Protein 7DH8 (pdb70)

Foldseek 3Di:
DLVVLVVVQVLAVVDPHHQDPLLSLLLVVQAPPQAFAALVRSCVVCVCPDDSVVNVVSVVVCQQQQQKDQQVVVRTIHGDPDRNVGHAEFEWEAEPPPGGIDTDHDPPVVVVVCVVQVVVVHHDDYDRHYHYHHDPVVVVD

Secondary structure (DSSP, 8-state):
-HHHHHHHHHHHTTSS----HHHHHHHHHHHHHSS-B-HHHHHHHH-----HHHHHHHHHHHHHTTSEEEETTTTEEEE-SS--S-S---EEEEETTT--EEE---HHHHHHHHHHHHTTT-------EEEEE--HHHHH-

B-factor: mean 49.7, std 20.18, range [18.7, 109.43]

Sequence (141 aa):
ANSFVRAVERACSERGLRLTPIRANVLRLIADAGKPVKAYELLDWVREADAPPTVYRALDFLMANGFVHKLESVNAFVACHHPNSAQHSVPFLICDRCHSAVELEDRDVVSQLEARAKALGFQPQAQTLEVHGLCAKCAAA

InterPro domains:
  IPR002481 Ferric-uptake regulator [PF01475] (39-161)
  IPR002481 Ferric-uptake regulator [PTHR33202] (18-170)
  IPR036388 Winged helix-like DNA-binding domain superfamily [G3DSA:1.10.10.10] (23-111)
  IPR036390 Winged helix DNA-binding domain superfamily [SSF46785] (34-166)
  IPR043135 Ferric-uptake regulator, C-terminal domain [G3DSA:3.30.1490.190] (114-171)

Organism: Xanthomonas campestris pv. campestris (strain 8004) (NCBI:txid314565)

Radius of gyration: 16.26 Å; Cα contacts (8 Å, |Δi|>4): 193; chains: 1; bounding box: 40×38×44 Å

Nearest PDB structures (foldseek):
  7dh8-assembly1_A-2  TM=1.007E+00  e=1.361E-30  Xanthomonas campestris pv. campestris str. 8004
  4mtd-assembly1_B  TM=9.562E-01  e=1.810E-15  Escherichia coli K-12
  7dh7-assembly2_B  TM=5.817E-01  e=1.921E-20  Xanthomonas campestris pv. campestris str. 8004
  2fe3-assembly1_B  TM=5.218E-01  e=3.187E-08  Bacillus subtilis
  2rgv-assembly1_A  TM=5.126E-01  e=1.782E-07  Bacillus subtilis

Structure (mmCIF, N/CA/C/O backbone):
data_7DH8
#
_entry.id   7DH8
#
_cell.length_a   34.560
_cell.length_b   122.900
_cell.length_c   86.890
_cell.angle_alpha   90.000
_cell.angle_beta   90.000
_cell.angle_gamma   90.000
#
_symmetry.space_group_name_H-M   'C 2 2 21'
#
loop_
_entity.id
_entity.type
_entity.pdbx_description
1 polymer 'Transcriptional regulator fur family'
2 non-polymer 'ZINC ION'
3 water water
#
loop_
_atom_site.group_PDB
_atom_site.id
_atom_site.type_symbol
_atom_site.label_atom_id
_atom_site.label_alt_id
_atom_site.label_comp_id
_atom_site.label_asym_id
_atom_site.label_entity_id
_atom_site.label_seq_id
_atom_site.pdbx_PDB_ins_code
_atom_site.Cartn_x
_atom_site.Cartn_y
_atom_site.Cartn_z
_atom_site.occupancy
_atom_site.B_iso_or_equiv
_atom_site.auth_seq_id
_atom_site.auth_comp_id
_atom_site.auth_asym_id
_atom_site.auth_atom_id
_atom_site.pdbx_PDB_model_num
ATOM 1 N N . ALA A 1 24 ? 8.858 39.819 59.609 1.00 90.57 25 ALA A N 1
ATOM 2 C CA . ALA A 1 24 ? 10.242 40.239 59.926 1.00 92.01 25 ALA A CA 1
ATOM 3 C C . ALA A 1 24 ? 11.169 39.076 59.598 1.00 95.65 25 ALA A C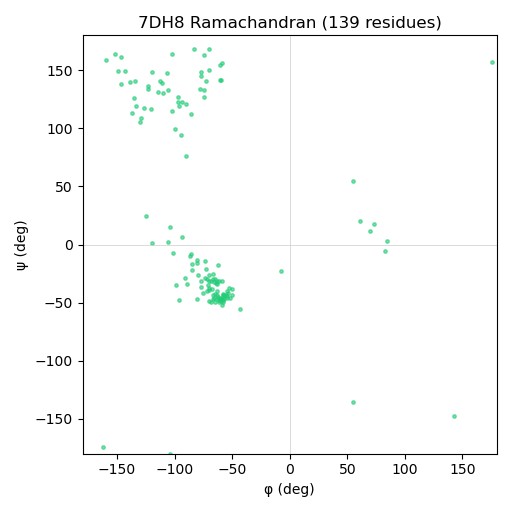 1
ATOM 4 O O . ALA A 1 24 ? 11.680 38.999 58.488 1.00 95.30 25 ALA A O 1
ATOM 6 N N . ASN A 1 25 ? 11.401 38.207 60.567 1.00 96.65 26 ASN A N 1
ATOM 7 C CA . ASN A 1 25 ? 12.105 36.984 60.140 1.00 97.59 26 ASN A CA 1
ATOM 8 C C . ASN A 1 25 ? 11.061 36.266 59.274 1.00 97.89 26 ASN A C 1
ATOM 9 O O . ASN A 1 25 ? 11.329 36.002 58.129 1.00 99.42 26 ASN A O 1
ATOM 14 N N . SER A 1 26 ? 9.843 36.125 59.782 1.00 96.59 27 SER A N 1
ATOM 15 C CA . SER A 1 26 ? 8.741 35.505 59.001 1.00 95.58 27 SER A CA 1
ATOM 16 C C . SER A 1 26 ? 8.549 36.179 57.638 1.00 87.79 27 SER A C 1
ATOM 17 O O . SER A 1 26 ? 8.375 35.462 56.680 1.00 87.14 27 SER A O 1
ATOM 20 N N . PHE A 1 27 ? 8.623 37.510 57.547 1.00 84.64 28 PHE A N 1
ATOM 21 C CA . PHE A 1 27 ? 8.407 38.235 56.267 1.00 79.90 28 PHE A CA 1
ATOM 22 C C . PHE A 1 27 ? 9.239 37.671 55.120 1.00 82.25 28 PHE A C 1
ATOM 23 O O . PHE A 1 27 ? 8.748 37.657 54.032 1.00 83.99 28 PHE A O 1
ATOM 31 N N . VAL A 1 28 ? 10.504 37.352 55.345 1.00 80.42 29 VAL A N 1
ATOM 32 C CA . VAL A 1 28 ? 11.282 36.754 54.238 1.00 78.20 29 VAL A CA 1
ATOM 33 C C . VAL A 1 28 ? 10.551 35.484 53.823 1.00 78.35 29 VAL A C 1
ATOM 34 O O . VAL A 1 28 ? 10.189 35.377 52.668 1.00 74.45 29 VAL A O 1
ATOM 38 N N . ARG A 1 29 ? 10.251 34.607 54.797 1.00 80.01 30 ARG A N 1
ATOM 39 C CA . ARG A 1 29 ? 9.539 33.319 54.535 1.00 83.22 30 ARG A CA 1
ATOM 40 C C . ARG A 1 29 ? 8.263 33.615 53.749 1.00 79.03 30 ARG A C 1
ATOM 41 O O . ARG A 1 29 ? 7.996 32.937 52.817 1.00 80.76 30 ARG A O 1
ATOM 49 N N . ALA A 1 30 ? 7.495 34.608 54.142 1.00 78.45 31 ALA A N 1
ATOM 50 C CA . ALA A 1 30 ? 6.341 35.006 53.326 1.00 76.49 31 ALA A CA 1
ATOM 51 C C . ALA A 1 30 ? 6.790 35.390 51.912 1.00 80.55 31 ALA A C 1
ATOM 52 O O . ALA A 1 30 ? 6.118 35.017 50.987 1.00 82.68 31 ALA A O 1
ATOM 54 N N . VAL A 1 31 ? 7.883 36.122 51.738 1.00 79.57 32 VAL A N 1
ATOM 55 C CA . VAL A 1 31 ? 8.279 36.509 50.347 1.00 75.52 32 VAL A CA 1
ATOM 56 C C . VAL A 1 31 ? 8.841 35.283 49.624 1.00 78.48 32 VAL A C 1
ATOM 57 O O . VAL A 1 31 ? 8.707 35.203 48.394 1.00 75.95 32 VAL A O 1
ATOM 61 N N . GLU A 1 32 ? 9.426 34.372 50.399 1.00 79.29 33 GLU A N 1
ATOM 62 C CA . GLU A 1 32 ? 10.108 33.150 49.953 1.00 85.86 33 GLU A CA 1
ATOM 63 C C . GLU A 1 32 ? 9.186 32.229 49.156 1.00 87.96 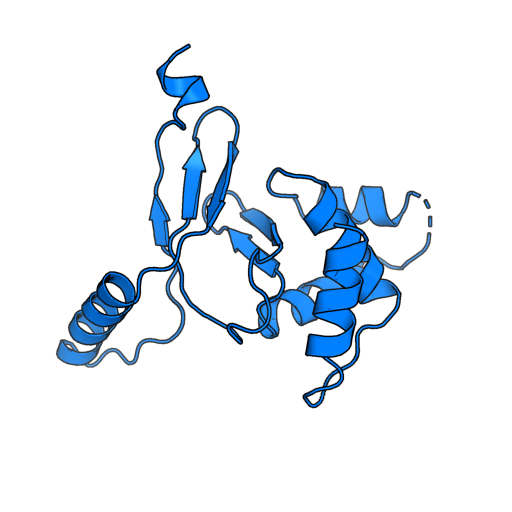33 GLU A C 1
ATOM 64 O O . GLU A 1 32 ? 9.628 31.563 48.211 1.00 86.69 33 GLU A O 1
ATOM 70 N N . ARG A 1 33 ? 7.900 32.273 49.503 1.00 87.44 34 ARG A N 1
ATOM 71 C CA . ARG A 1 33 ? 6.877 31.489 48.782 1.00 88.78 34 ARG A CA 1
ATOM 72 C C . ARG A 1 33 ? 6.065 32.443 47.920 1.00 87.78 34 ARG A C 1
ATOM 73 O O . ARG A 1 33 ? 5.120 32.026 47.309 1.00 93.85 34 ARG A O 1
ATOM 81 N N . ALA A 1 34 ? 6.396 33.724 47.898 1.00 86.52 35 ALA A N 1
ATOM 82 C CA . ALA A 1 34 ? 5.682 34.550 46.904 1.00 81.17 35 ALA A CA 1
ATOM 83 C C . ALA A 1 34 ? 6.447 34.403 45.588 1.00 86.40 35 ALA A C 1
ATOM 84 O O . ALA A 1 34 ? 5.868 34.692 44.539 1.00 86.65 35 ALA A O 1
ATOM 86 N N . CYS A 1 35 ? 7.725 34.016 45.675 1.00 84.28 36 CYS A N 1
ATOM 87 C CA . CYS A 1 35 ? 8.586 33.748 44.512 1.00 85.44 36 CYS A CA 1
ATOM 88 C C . CYS A 1 35 ? 8.402 32.381 43.851 1.00 92.29 36 CYS A C 1
ATOM 89 O O . CYS A 1 35 ? 8.340 32.373 42.589 1.00 89.73 36 CYS A O 1
ATOM 92 N N . SER A 1 36 ? 8.356 31.280 44.636 1.00 95.57 37 SER A N 1
ATOM 93 C CA . SER A 1 36 ? 8.012 29.927 44.095 1.00 97.71 37 SER A CA 1
ATOM 94 C C . SER A 1 36 ? 6.710 30.701 44.156 1.00 95.75 37 SER A C 1
ATOM 95 O O . SER A 1 36 ? 6.675 31.642 44.916 1.00 99.29 37 SER A O 1
ATOM 98 N N . GLU A 1 37 ? 5.725 30.202 43.433 1.00 92.51 38 GLU A N 1
ATOM 99 C CA . GLU A 1 37 ? 4.398 30.732 43.040 1.00 92.47 38 GLU A CA 1
ATOM 100 C C . GLU A 1 37 ? 4.395 31.635 41.803 1.00 87.99 38 GLU A C 1
ATOM 101 O O . GLU A 1 37 ? 3.387 32.287 41.550 1.00 90.50 38 GLU A O 1
ATOM 107 N N . ARG A 1 38 ? 5.558 31.800 41.189 1.00 84.46 39 ARG A N 1
ATOM 108 C CA . ARG A 1 38 ? 5.722 32.469 39.890 1.00 81.77 39 ARG A CA 1
ATOM 109 C C . ARG A 1 38 ? 7.090 32.043 39.379 1.00 81.54 39 ARG A C 1
ATOM 110 O O . ARG A 1 38 ? 7.815 31.340 40.066 1.00 78.24 39 ARG A O 1
ATOM 118 N N . GLY A 1 39 ? 7.550 32.583 38.271 1.00 82.31 40 GLY A N 1
ATOM 119 C CA . GLY A 1 39 ? 8.840 32.091 37.755 1.00 83.34 40 GLY A CA 1
ATOM 120 C C . GLY A 1 39 ? 9.988 32.115 38.759 1.00 85.26 40 GLY A C 1
ATOM 121 O O . GLY A 1 39 ? 10.706 31.118 38.829 1.00 87.26 40 GLY A O 1
ATOM 122 N N . LEU A 1 40 ? 10.076 33.116 39.625 1.00 84.53 41 LEU A N 1
ATOM 123 C CA . LEU A 1 40 ? 11.324 33.361 40.360 1.00 83.99 41 LEU A CA 1
ATOM 124 C C . LEU A 1 40 ? 11.683 32.602 41.626 1.00 85.27 41 LEU A C 1
ATOM 125 O O . LEU A 1 40 ? 10.861 31.857 42.163 1.00 88.84 41 LEU A O 1
ATOM 130 N N . ARG A 1 41 ? 12.941 32.773 42.000 1.00 77.39 42 ARG A N 1
ATOM 131 C CA . ARG A 1 41 ? 13.513 32.191 43.236 1.00 79.31 42 ARG A CA 1
ATOM 132 C C . ARG A 1 41 ? 14.367 33.100 44.119 1.00 75.44 42 ARG A C 1
ATOM 133 O O . ARG A 1 41 ? 15.169 33.843 43.608 1.00 75.30 42 ARG A O 1
ATOM 141 N N . LEU A 1 42 ? 14.211 32.963 45.420 1.00 73.96 43 LEU A N 1
ATOM 142 C CA . LEU A 1 42 ? 14.905 33.861 46.337 1.00 72.29 43 LEU A CA 1
ATOM 143 C C . LEU A 1 42 ? 16.221 33.250 46.810 1.00 72.58 43 LEU A C 1
ATOM 144 O O . LEU A 1 42 ? 16.247 32.490 47.782 1.00 74.46 43 LEU A O 1
ATOM 149 N N . THR A 1 43 ? 17.319 33.591 46.110 1.00 62.82 44 THR A N 1
ATOM 150 C CA . THR A 1 43 ? 18.651 33.148 46.498 1.00 65.61 44 THR A CA 1
ATOM 151 C C . THR A 1 43 ? 18.978 33.631 47.911 1.00 64.93 44 THR A C 1
ATOM 152 O O . THR A 1 43 ? 18.410 34.616 48.387 1.00 70.63 44 THR A O 1
ATOM 156 N N . PRO A 1 44 ? 19.896 32.951 48.600 1.00 64.87 45 PRO A N 1
ATOM 157 C CA . PRO A 1 44 ? 20.353 33.455 49.910 1.00 62.01 45 PRO A CA 1
ATOM 158 C C . PRO A 1 44 ? 20.759 34.910 49.885 1.00 63.54 45 PRO A C 1
ATOM 159 O O . PRO A 1 44 ? 20.486 35.658 50.835 1.00 62.50 45 PRO A O 1
ATOM 163 N N . ILE A 1 45 ? 21.403 35.339 48.802 1.00 65.33 46 ILE A N 1
ATOM 164 C CA . ILE A 1 45 ? 21.813 36.729 48.700 1.00 56.62 46 ILE A CA 1
ATOM 165 C C . ILE A 1 45 ? 20.599 37.653 48.631 1.00 51.89 46 ILE A C 1
ATOM 166 O O . ILE A 1 45 ? 20.539 38.664 49.333 1.00 53.83 46 ILE A O 1
ATOM 171 N N . ARG A 1 46 ? 19.612 37.312 47.803 1.00 51.34 47 ARG A N 1
ATOM 172 C CA . ARG A 1 46 ? 18.408 38.131 47.741 1.00 54.86 47 ARG A CA 1
ATOM 173 C C . ARG A 1 46 ? 17.655 38.118 49.066 1.00 55.22 47 ARG A C 1
ATOM 174 O O . ARG A 1 46 ? 16.989 39.106 49.421 1.00 55.26 47 ARG A O 1
ATOM 182 N N . ALA A 1 47 ? 17.714 36.992 49.781 1.00 50.09 48 ALA A N 1
ATOM 183 C CA . ALA A 1 47 ? 17.004 36.869 51.042 1.00 52.57 48 ALA A CA 1
ATOM 184 C C . ALA A 1 47 ? 17.677 37.703 52.125 1.00 53.61 48 ALA A C 1
ATOM 185 O O . ALA A 1 47 ? 16.994 38.353 52.939 1.00 50.44 48 ALA A O 1
ATOM 187 N N . ASN A 1 48 ? 19.017 37.703 52.141 1.00 47.08 49 ASN A N 1
ATOM 188 C CA . ASN A 1 48 ? 19.743 38.496 53.122 1.00 50.41 49 ASN A CA 1
ATOM 189 C C . ASN A 1 48 ? 19.627 39.982 52.830 1.00 49.06 49 ASN A C 1
ATOM 190 O O . ASN A 1 48 ? 19.589 40.792 53.763 1.00 48.85 49 ASN A O 1
ATOM 195 N N . VAL A 1 49 ? 19.583 40.371 51.556 1.00 48.58 50 VAL A N 1
ATOM 196 C CA . VAL A 1 49 ? 19.362 41.775 51.251 1.00 42.46 50 VAL A CA 1
ATOM 197 C C . VAL A 1 49 ? 17.956 42.173 51.672 1.00 41.28 50 VAL A C 1
ATOM 198 O O . VAL A 1 49 ? 17.758 43.174 52.365 1.00 41.39 50 VAL A O 1
ATOM 202 N N . LEU A 1 50 ? 16.967 41.351 51.305 1.00 39.61 51 LEU A N 1
ATOM 203 C CA . LEU A 1 50 ? 15.585 41.635 51.653 1.00 36.52 51 LEU A CA 1
ATOM 204 C C . LEU A 1 50 ? 15.429 41.697 53.154 1.00 40.65 51 LEU A C 1
ATOM 205 O O . LEU A 1 50 ? 14.828 42.638 53.687 1.00 37.18 51 LEU A O 1
ATOM 210 N N . ARG A 1 51 ? 16.005 40.706 53.857 1.00 41.19 52 ARG A N 1
ATOM 211 C CA . ARG A 1 51 ? 15.917 40.660 55.314 1.00 45.99 52 ARG A CA 1
ATOM 212 C C . ARG A 1 51 ? 16.521 41.908 55.947 1.00 46.19 52 ARG A C 1
ATOM 213 O O . ARG A 1 51 ? 15.927 42.502 56.860 1.00 45.17 52 ARG A O 1
ATOM 221 N N . LEU A 1 52 ? 17.724 42.306 55.502 1.00 37.11 53 LEU A N 1
ATOM 222 C CA . LEU A 1 52 ? 18.349 43.511 56.033 1.00 36.18 53 LEU A CA 1
ATOM 223 C C . LEU A 1 52 ? 17.468 44.740 55.823 1.00 37.92 53 LEU A C 1
ATOM 224 O O . LEU A 1 52 ? 17.315 45.569 56.730 1.00 47.07 53 LEU A O 1
ATOM 229 N N . ILE A 1 53 ? 16.898 44.903 54.626 1.00 32.91 54 ILE A N 1
ATOM 230 C CA . ILE A 1 53 ? 16.094 46.110 54.399 1.00 30.87 54 ILE A CA 1
ATOM 231 C C . ILE A 1 53 ? 14.842 46.074 55.278 1.00 37.22 54 ILE A C 1
ATOM 232 O O . ILE A 1 53 ? 14.508 47.056 55.944 1.00 42.09 54 ILE A O 1
ATOM 237 N N . ALA A 1 54 ? 14.188 44.915 55.354 1.00 35.26 55 ALA A N 1
ATOM 238 C CA . ALA A 1 54 ? 12.970 44.775 56.149 1.00 43.57 55 ALA A CA 1
ATOM 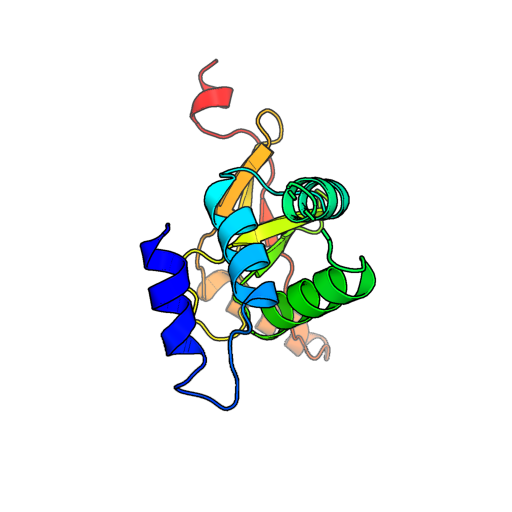239 C C . ALA A 1 54 ? 13.208 45.046 57.638 1.00 51.66 55 ALA A C 1
ATOM 240 O O . ALA A 1 54 ? 12.316 45.552 58.323 1.00 51.07 55 ALA A O 1
ATOM 242 N N . ASP A 1 55 ? 14.394 44.736 58.147 1.00 45.77 56 ASP A N 1
ATOM 243 C CA . ASP A 1 55 ? 14.739 44.861 59.558 1.00 49.46 56 ASP A CA 1
ATOM 244 C C . ASP A 1 55 ? 15.112 46.277 59.969 1.00 49.26 56 ASP A C 1
ATOM 245 O O . ASP A 1 55 ? 15.150 46.560 61.176 1.00 51.27 56 ASP A O 1
ATOM 250 N N . ALA A 1 56 ? 15.405 47.163 59.021 1.00 44.78 57 ALA A N 1
ATOM 251 C CA . ALA A 1 56 ? 15.938 48.463 59.394 1.00 46.69 57 ALA A CA 1
ATOM 252 C C . ALA A 1 56 ? 14.862 49.416 59.932 1.00 50.42 57 ALA A C 1
ATOM 253 O O . ALA A 1 56 ? 15.141 50.204 60.840 1.00 59.45 57 ALA A O 1
ATOM 255 N N . GLY A 1 57 ? 13.647 49.384 59.399 1.00 50.92 58 GLY A N 1
ATOM 256 C CA . GLY A 1 57 ? 12.651 50.306 59.936 1.00 57.14 58 GLY A CA 1
ATOM 257 C C . GLY A 1 57 ? 12.972 51.789 59.800 1.00 54.16 58 GLY A C 1
ATOM 258 O O . GLY A 1 57 ? 12.460 52.607 60.567 1.00 54.78 58 GLY A O 1
ATOM 259 N N . LYS A 1 58 ? 13.858 52.148 58.885 1.00 47.03 59 LYS A N 1
ATOM 260 C CA . LYS A 1 58 ? 13.911 53.434 58.215 1.00 43.11 59 LYS A CA 1
ATOM 261 C C . LYS A 1 58 ? 14.422 53.129 56.817 1.00 37.61 59 LYS A C 1
ATOM 262 O O . LYS A 1 58 ? 15.014 52.053 56.613 1.00 30.97 59 LYS A O 1
ATOM 268 N N . PRO A 1 59 ? 14.238 54.024 55.836 1.00 33.24 60 PRO A N 1
ATOM 269 C CA . PRO A 1 59 ? 14.772 53.741 54.493 1.00 30.79 60 PRO A CA 1
ATOM 270 C C . PRO A 1 59 ? 16.276 53.563 54.542 1.00 34.21 60 PRO A C 1
ATOM 271 O O . PRO A 1 59 ? 16.984 54.284 55.253 1.00 34.09 60 PRO A O 1
ATOM 275 N N . VAL A 1 60 ? 16.755 52.617 53.760 1.00 29.73 61 VAL A N 1
ATOM 276 C CA . VAL A 1 60 ? 18.154 52.201 53.793 1.00 28.51 61 VAL A CA 1
ATOM 277 C C . VAL A 1 60 ? 18.856 52.757 52.561 1.00 34.14 61 VAL A C 1
ATOM 278 O O . VAL A 1 60 ? 18.336 52.625 51.450 1.00 28.40 61 VAL A O 1
ATOM 282 N N . LYS A 1 61 ? 20.037 53.360 52.753 1.00 31.68 62 LYS A N 1
ATOM 283 C CA . LYS A 1 61 ? 20.861 53.771 51.632 1.00 31.10 62 LYS A CA 1
ATOM 284 C C . LYS A 1 61 ? 21.563 52.561 51.044 1.00 27.95 62 LYS A C 1
ATOM 285 O O . LYS A 1 61 ? 21.903 51.607 51.759 1.00 27.81 62 LYS A O 1
ATOM 291 N N . ALA A 1 62 ? 21.794 52.596 49.728 1.00 28.40 63 ALA A N 1
ATOM 292 C CA . ALA A 1 62 ? 22.515 51.488 49.102 1.00 31.25 63 ALA A CA 1
ATOM 293 C C . ALA A 1 62 ? 23.853 51.221 49.778 1.00 29.93 63 ALA A C 1
ATOM 294 O O . ALA A 1 62 ? 24.200 50.066 50.010 1.00 34.19 63 ALA A O 1
ATOM 296 N N . TYR A 1 63 ? 24.655 52.267 50.053 1.00 29.57 64 TYR A N 1
ATOM 297 C CA . TYR A 1 63 ? 25.949 51.992 50.702 1.00 36.46 64 TYR A CA 1
ATOM 298 C C . TYR A 1 63 ? 25.799 51.454 52.125 1.00 33.72 64 TYR A C 1
ATOM 299 O O . TYR A 1 63 ? 26.700 50.786 52.644 1.00 36.51 64 TYR A O 1
ATOM 308 N N . GLU A 1 64 ? 24.697 51.749 52.796 1.00 29.65 65 GLU A N 1
ATOM 309 C CA . GLU A 1 64 ? 24.498 51.116 54.091 1.00 31.35 65 GLU A CA 1
ATOM 310 C C . GLU A 1 64 ? 24.216 49.640 53.919 1.00 35.56 65 GLU A C 1
ATOM 311 O O . GLU A 1 64 ? 24.631 48.815 54.730 1.00 36.17 65 GLU A O 1
ATOM 317 N N . LEU A 1 65 ? 23.444 49.295 52.897 1.00 36.15 66 LEU A N 1
ATOM 318 C CA . LEU A 1 65 ? 23.126 47.888 52.705 1.00 35.60 66 LEU A CA 1
ATOM 319 C C . LEU A 1 65 ? 24.394 47.093 52.428 1.00 35.01 66 LEU A C 1
ATOM 320 O O . LEU A 1 65 ? 24.560 45.975 52.918 1.00 45.13 66 LEU A O 1
ATOM 325 N N . LEU A 1 66 ? 25.304 47.661 51.640 1.00 35.63 67 LEU A N 1
ATOM 326 C CA . LEU A 1 66 ? 26.554 46.951 51.370 1.00 41.54 67 LEU A CA 1
ATOM 327 C C . LEU A 1 66 ? 27.387 46.769 52.623 1.00 42.16 67 LEU A C 1
ATOM 328 O O . LEU A 1 66 ? 27.881 45.668 52.874 1.00 49.39 67 LEU A O 1
ATOM 333 N N . ASP A 1 67 ? 27.591 47.849 53.382 1.00 39.14 68 ASP A N 1
ATOM 334 C CA . ASP A 1 67 ? 28.182 47.735 54.717 1.00 44.00 68 ASP A CA 1
ATOM 335 C C . ASP A 1 67 ? 27.581 46.574 55.488 1.00 47.94 68 ASP A C 1
ATOM 336 O O . ASP A 1 67 ? 28.314 45.682 55.926 1.00 48.57 68 ASP A O 1
ATOM 341 N N . TRP A 1 68 ? 26.245 46.536 55.635 1.00 47.20 69 TRP A N 1
ATOM 342 C CA . TRP A 1 68 ? 25.661 45.487 56.480 1.00 50.72 69 TRP A CA 1
ATOM 343 C C . TRP A 1 68 ? 25.685 44.088 55.870 1.00 54.62 69 TRP A C 1
ATOM 344 O O . TRP A 1 68 ? 25.531 43.089 56.587 1.00 51.61 69 TRP A O 1
ATOM 355 N N . VAL A 1 69 ? 25.805 43.998 54.541 1.00 50.29 70 VAL A N 1
ATOM 356 C CA . VAL A 1 69 ? 25.871 42.687 53.902 1.00 54.43 70 VAL A CA 1
ATOM 357 C C . VAL A 1 69 ? 27.322 42.204 53.893 1.00 60.71 70 VAL A C 1
ATOM 358 O O . VAL A 1 69 ? 27.604 41.032 53.619 1.00 67.98 70 VAL A O 1
ATOM 362 N N . ARG A 1 70 ? 28.253 43.082 54.247 1.00 57.13 71 ARG A N 1
ATOM 363 C CA . ARG A 1 70 ? 29.623 42.740 54.612 1.00 65.28 71 ARG A CA 1
ATOM 364 C C . ARG A 1 70 ? 29.876 42.350 56.067 1.00 74.88 71 ARG A C 1
ATOM 365 O O . ARG A 1 70 ? 30.978 41.899 56.407 1.00 82.77 71 ARG A O 1
ATOM 373 N N . GLU A 1 71 ? 28.873 42.510 56.922 1.00 75.22 72 GLU A N 1
ATOM 374 C CA . GLU A 1 71 ? 28.955 42.135 58.338 1.00 77.83 72 GLU A CA 1
ATOM 375 C C . GLU A 1 71 ? 30.183 41.387 58.790 1.00 83.09 72 GLU A C 1
ATOM 376 O O . GLU A 1 71 ? 30.059 40.458 59.592 1.00 88.96 72 GLU A O 1
ATOM 382 N N . ALA A 1 77 ? 33.192 37.835 51.867 1.00 77.25 78 ALA A N 1
ATOM 383 C CA . ALA A 1 77 ? 32.025 38.702 51.726 1.00 78.50 78 ALA A CA 1
ATOM 384 C C . ALA A 1 77 ? 31.644 38.868 50.246 1.00 79.20 78 ALA A C 1
ATOM 385 O O . ALA A 1 77 ? 32.484 38.683 49.365 1.00 82.66 78 ALA A O 1
ATOM 387 N N . ASP A 1 78 ? 30.384 39.220 49.973 1.00 79.01 79 ASP A N 1
ATOM 388 C CA . ASP A 1 78 ? 29.898 39.243 48.594 1.00 75.41 79 ASP A CA 1
ATOM 389 C C . ASP A 1 78 ? 30.482 40.419 47.818 1.00 71.87 79 ASP A C 1
ATOM 390 O O . ASP A 1 78 ? 30.614 41.526 48.351 1.00 74.56 79 ASP A O 1
ATOM 395 N N . ALA A 1 79 ? 30.821 40.180 46.546 1.00 62.93 80 ALA A N 1
ATOM 396 C CA . ALA A 1 79 ? 31.201 41.281 45.678 1.00 58.48 80 ALA A CA 1
ATOM 397 C C . ALA A 1 79 ? 30.032 42.255 45.558 1.00 61.81 80 ALA A C 1
ATOM 398 O O . ALA A 1 79 ? 28.872 41.828 45.479 1.00 62.22 80 ALA A O 1
ATOM 400 N N . PRO A 1 80 ? 30.292 43.557 45.532 1.00 61.69 81 PRO A N 1
ATOM 401 C CA . PRO A 1 80 ? 29.202 44.534 45.555 1.00 55.66 81 PRO A CA 1
ATOM 402 C C . PRO A 1 80 ? 28.227 44.363 44.395 1.00 60.21 81 PRO A C 1
ATOM 403 O O . PRO A 1 80 ? 27.011 44.436 44.612 1.00 59.22 81 PRO A O 1
ATOM 407 N N . PRO A 1 81 ? 28.678 44.137 43.155 1.00 61.56 82 PRO A N 1
ATOM 408 C CA . PRO A 1 81 ? 27.678 44.024 42.072 1.00 58.85 82 PRO A CA 1
ATOM 409 C C . PRO A 1 81 ? 26.727 42.850 42.253 1.00 52.21 82 PRO A C 1
ATOM 410 O O . PRO A 1 81 ? 25.656 42.835 41.629 1.00 47.48 82 PRO A O 1
ATOM 414 N N . THR A 1 82 ? 27.085 41.875 43.096 1.00 49.24 83 THR A N 1
ATOM 415 C CA . THR A 1 82 ? 26.171 40.782 43.416 1.00 58.92 83 THR A CA 1
ATOM 416 C C . THR A 1 82 ? 25.010 41.284 44.260 1.00 53.90 83 THR A C 1
ATOM 417 O O . THR A 1 82 ? 23.843 41.028 43.938 1.00 55.69 83 THR A O 1
ATOM 421 N N . VAL A 1 83 ? 25.307 42.041 45.325 1.00 55.07 84 VAL A N 1
ATOM 422 C CA . VAL A 1 83 ? 24.229 42.648 46.114 1.00 49.69 84 VAL A CA 1
ATOM 423 C C . VAL A 1 83 ? 23.431 43.643 45.271 1.00 42.38 84 VAL A C 1
ATOM 424 O O . VAL A 1 83 ? 22.218 43.773 45.433 1.00 41.57 84 VAL A O 1
ATOM 428 N N . TYR A 1 84 ? 24.074 44.344 44.339 1.00 44.81 85 TYR A N 1
ATOM 429 C CA . TYR A 1 84 ? 23.290 45.331 43.596 1.00 44.77 85 TYR A CA 1
ATOM 430 C C . TYR A 1 84 ? 22.317 44.665 42.621 1.00 44.45 85 TYR A C 1
ATOM 431 O O . TYR A 1 84 ? 21.235 45.204 42.353 1.00 43.73 85 TYR A O 1
ATOM 440 N N . ARG A 1 85 ? 22.665 43.491 42.104 1.00 43.64 86 ARG A N 1
ATOM 441 C CA . ARG A 1 85 ? 21.721 42.776 41.258 1.00 47.03 86 ARG A CA 1
ATOM 442 C C . ARG A 1 85 ? 20.631 42.096 42.076 1.00 48.85 86 ARG A C 1
ATOM 443 O O . ARG A 1 85 ? 19.485 41.990 41.608 1.00 54.79 86 ARG A O 1
ATOM 451 N N . ALA A 1 86 ? 20.945 41.673 43.302 1.00 48.96 87 ALA A N 1
ATOM 452 C CA . ALA A 1 86 ? 19.898 41.184 44.196 1.00 49.63 87 ALA A CA 1
ATOM 4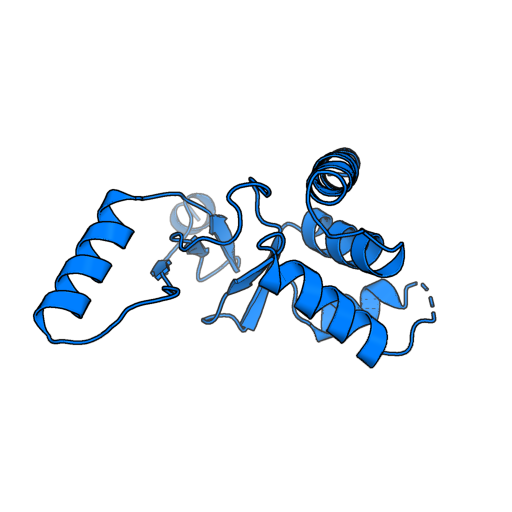53 C C . ALA A 1 86 ? 18.895 42.294 44.517 1.00 46.37 87 ALA A C 1
ATOM 454 O O . ALA A 1 86 ? 17.670 42.079 44.479 1.00 51.47 87 ALA A O 1
ATOM 456 N N . LEU A 1 87 ? 19.388 43.498 44.802 1.00 39.39 88 LEU A N 1
ATOM 457 C CA . LEU A 1 87 ? 18.495 44.643 44.976 1.00 41.52 88 LEU A CA 1
ATOM 458 C C . LEU A 1 87 ? 17.632 44.905 43.738 1.00 46.93 88 LEU A C 1
ATOM 459 O O . LEU A 1 87 ? 16.418 45.116 43.861 1.00 46.04 88 LEU A O 1
ATOM 464 N N . ASP A 1 88 ? 18.228 44.933 42.537 1.00 47.21 89 ASP A N 1
ATOM 465 C CA . ASP A 1 88 ? 17.420 45.114 41.323 1.00 42.59 89 ASP A CA 1
ATOM 466 C C . ASP A 1 88 ? 16.294 44.078 41.229 1.00 44.69 89 ASP A C 1
ATOM 467 O O . ASP A 1 88 ? 15.166 44.412 40.864 1.00 46.01 89 ASP A O 1
ATOM 472 N N . PHE A 1 89 ? 16.605 42.809 41.508 1.00 39.57 90 PHE A N 1
ATOM 473 C CA . PHE A 1 89 ? 15.598 41.761 41.460 1.00 48.97 90 PHE A CA 1
ATOM 474 C C . PHE A 1 89 ? 14.457 42.076 42.411 1.00 52.89 90 PHE A C 1
ATOM 475 O O . PHE A 1 89 ? 13.282 42.039 42.026 1.00 56.90 90 PHE A O 1
ATOM 483 N N . LEU A 1 90 ? 14.793 42.416 43.662 1.00 55.06 91 LEU A N 1
ATOM 484 C CA . LEU A 1 90 ? 13.782 42.793 44.637 1.00 47.91 91 LEU A CA 1
ATOM 485 C C . LEU A 1 90 ? 12.907 43.936 44.124 1.00 44.91 91 LEU A C 1
ATOM 486 O O . LEU A 1 90 ? 11.684 43.922 44.295 1.00 45.59 91 LEU A O 1
ATOM 491 N N . MET A 1 91 ? 13.500 44.910 43.443 1.00 43.86 92 MET A N 1
ATOM 492 C CA . MET A 1 91 ? 12.706 46.056 43.015 1.00 46.38 92 MET A CA 1
ATOM 493 C C . MET A 1 91 ? 11.808 45.707 41.829 1.00 52.42 92 MET A C 1
ATOM 494 O O . MET A 1 91 ? 10.645 46.142 41.767 1.00 52.20 92 MET A O 1
ATOM 499 N N . ALA A 1 92 ? 12.330 44.945 40.868 1.00 45.89 93 ALA A N 1
ATOM 500 C CA . ALA A 1 92 ? 11.556 44.703 39.655 1.00 52.08 93 ALA A CA 1
ATOM 501 C C . ALA A 1 92 ? 10.318 43.873 39.967 1.00 59.01 93 ALA A C 1
ATOM 502 O O . ALA A 1 92 ? 9.267 44.045 39.327 1.00 62.29 93 ALA A O 1
ATOM 504 N N . ASN A 1 93 ? 10.413 43.030 40.993 1.00 56.65 94 ASN A N 1
ATOM 505 C CA . ASN A 1 93 ? 9.336 42.174 41.468 1.00 57.26 94 ASN A CA 1
ATOM 506 C C . ASN A 1 93 ? 8.513 42.795 42.589 1.00 57.22 94 ASN A C 1
ATOM 507 O O . ASN A 1 93 ? 7.671 42.108 43.186 1.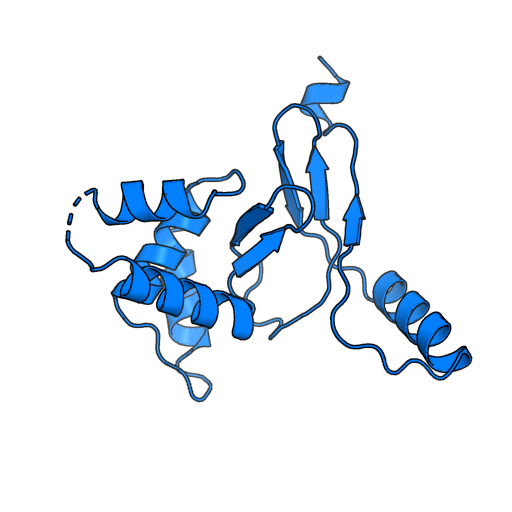00 61.51 94 ASN A O 1
ATOM 512 N N . GLY A 1 94 ? 8.755 44.056 42.913 1.00 59.35 95 GLY A N 1
ATOM 513 C CA . GLY A 1 94 ? 7.922 44.767 43.858 1.00 52.22 95 GLY A CA 1
ATOM 514 C C . GLY A 1 94 ? 8.074 44.376 45.309 1.00 49.42 95 GLY A C 1
ATOM 515 O O . GLY A 1 94 ? 7.183 44.700 46.105 1.00 46.36 95 GLY A O 1
ATOM 516 N N . PHE A 1 95 ? 9.163 43.706 45.690 1.00 42.13 96 PHE A N 1
ATOM 517 C CA . PHE A 1 95 ? 9.405 43.416 47.101 1.00 42.03 96 PHE A CA 1
ATOM 518 C C . PHE A 1 95 ? 10.097 44.555 47.847 1.00 37.88 96 PHE A C 1
ATOM 519 O O . PHE A 1 95 ? 10.096 44.556 49.073 1.00 35.09 96 PHE A O 1
ATOM 527 N N . VAL A 1 96 ? 10.703 45.495 47.134 1.00 40.61 97 VAL A N 1
ATOM 528 C CA . VAL A 1 96 ? 11.439 46.614 47.724 1.00 28.86 97 VAL A CA 1
ATOM 529 C C . VAL A 1 96 ? 11.068 47.821 46.896 1.00 32.66 97 VAL A C 1
ATOM 530 O O . VAL A 1 96 ? 10.904 47.707 45.679 1.00 36.06 97 VAL A O 1
ATOM 534 N N . HIS A 1 97 ? 10.873 48.962 47.539 1.00 27.69 98 HIS A N 1
ATOM 535 C CA . HIS A 1 97 ? 10.579 50.179 46.822 1.00 28.50 98 HIS A CA 1
ATOM 536 C C . HIS A 1 97 ? 11.767 51.100 46.960 1.00 33.18 98 HIS A C 1
ATOM 537 O O . HIS A 1 97 ? 12.322 51.230 48.050 1.00 26.57 98 HIS A O 1
ATOM 544 N N . LYS A 1 98 ? 12.118 51.769 45.868 1.00 28.36 99 LYS A N 1
ATOM 545 C CA . LYS A 1 98 ? 13.071 52.850 45.947 1.00 28.98 99 LYS A CA 1
ATOM 546 C C . LYS A 1 98 ? 12.298 54.143 46.104 1.00 29.61 99 LYS A C 1
ATOM 547 O O . LYS A 1 98 ? 11.439 54.458 45.272 1.00 35.44 99 LYS A O 1
ATOM 553 N N . LEU A 1 99 ? 12.576 54.869 47.179 1.00 27.00 100 LEU A N 1
ATOM 554 C CA . LEU A 1 99 ? 11.984 56.191 47.417 1.00 26.60 100 LEU A CA 1
ATOM 555 C C . LEU A 1 99 ? 12.828 57.237 46.702 1.00 34.09 100 LEU A C 1
ATOM 556 O O . LEU A 1 99 ? 13.956 57.510 47.103 1.00 32.12 100 LEU A O 1
ATOM 561 N N . GLU A 1 100 ? 12.265 57.858 45.669 1.00 33.14 101 GLU A N 1
ATOM 562 C CA . GLU A 1 100 ? 13.081 58.737 44.847 1.00 37.01 101 GLU A CA 1
ATOM 563 C C . GLU A 1 100 ? 13.476 60.006 45.546 1.00 32.38 101 GLU A C 1
ATOM 564 O O . GLU A 1 100 ? 14.541 60.547 45.235 1.00 32.74 101 GLU A O 1
ATOM 570 N N . SER A 1 101 ? 12.646 60.534 46.462 1.00 30.96 102 SER A N 1
ATOM 571 C CA . SER A 1 101 ? 13.037 61.828 47.017 1.00 34.30 102 SER A CA 1
ATOM 572 C C . SER A 1 101 ? 14.089 61.729 48.122 1.00 35.61 102 SER A C 1
ATOM 573 O O . SER A 1 101 ? 14.660 62.767 48.502 1.00 36.15 102 SER A O 1
ATOM 576 N N . VAL A 1 102 ? 14.356 60.540 48.668 1.00 28.91 103 VAL A N 1
ATOM 577 C CA . VAL A 1 102 ? 15.438 60.393 49.645 1.00 34.78 103 VAL A CA 1
ATOM 578 C C . VAL A 1 102 ? 16.508 59.419 49.186 1.00 35.22 103 VAL A C 1
ATOM 579 O O . VAL A 1 102 ? 17.454 59.177 49.931 1.00 33.68 103 VAL A O 1
ATOM 583 N N . ASN A 1 103 ? 16.374 58.843 47.987 1.00 30.95 104 ASN A N 1
ATOM 584 C CA . ASN A 1 103 ? 17.359 57.944 47.386 1.00 28.89 104 ASN A CA 1
ATOM 585 C C . ASN A 1 103 ? 17.668 56.787 48.328 1.00 29.76 104 ASN A C 1
ATOM 586 O O . ASN A 1 103 ? 18.820 56.545 48.699 1.00 35.15 104 ASN A O 1
ATOM 591 N N . ALA A 1 104 ? 16.605 56.081 48.752 1.00 28.46 105 ALA A N 1
ATOM 592 C CA . ALA A 1 104 ? 16.730 55.060 49.777 1.00 29.93 105 ALA A CA 1
ATOM 593 C C . ALA A 1 104 ? 15.639 54.019 49.541 1.00 28.65 105 ALA A C 1
ATOM 594 O O . ALA A 1 104 ? 14.742 54.197 48.704 1.00 31.69 105 ALA A O 1
ATOM 596 N N . PHE A 1 105 ? 15.808 52.872 50.160 1.00 23.15 106 PHE A N 1
ATOM 597 C CA . PHE A 1 105 ? 15.024 51.672 49.847 1.00 23.55 106 PHE A CA 1
ATOM 598 C C . PHE A 1 105 ? 14.261 51.220 51.068 1.00 29.78 106 PHE A C 1
ATOM 599 O O . PHE A 1 105 ? 14.750 51.362 52.194 1.00 32.43 106 PHE A O 1
ATOM 607 N N . VAL A 1 106 ? 13.083 50.630 50.856 1.00 23.69 107 VAL A N 1
ATOM 608 C CA . VAL A 1 106 ? 12.230 50.167 51.950 1.00 28.37 107 VAL A CA 1
ATOM 609 C C . VAL A 1 106 ? 11.601 48.874 51.457 1.00 33.84 107 VAL A C 1
ATOM 610 O O . VAL A 1 106 ? 11.399 48.690 50.250 1.00 31.74 107 VAL A O 1
ATOM 614 N N . ALA A 1 107 ? 11.314 47.963 52.379 1.00 29.31 108 ALA A N 1
ATOM 615 C CA . ALA A 1 107 ? 10.674 46.722 51.986 1.00 32.72 108 ALA A CA 1
ATOM 616 C C . ALA A 1 107 ? 9.193 46.987 51.745 1.00 38.35 108 ALA A C 1
ATOM 617 O O . ALA A 1 107 ? 8.574 47.836 52.407 1.00 32.72 108 ALA A O 1
ATOM 619 N N . CYS A 1 108 ? 8.627 46.293 50.764 1.00 38.44 109 CYS A N 1
ATOM 620 C CA . CYS A 1 108 ? 7.186 46.418 50.577 1.00 35.60 109 CYS A CA 1
ATOM 621 C C . CYS A 1 108 ? 6.454 45.652 51.681 1.00 42.44 109 CYS A C 1
ATOM 622 O O . CYS A 1 108 ? 6.704 44.461 51.906 1.00 47.39 109 CYS A O 1
ATOM 625 N N . HIS A 1 109 ? 5.549 46.352 52.355 1.00 39.95 110 HIS A N 1
ATOM 626 C CA . HIS A 1 109 ? 4.779 45.835 53.482 1.00 54.94 110 HIS A CA 1
ATOM 627 C C . HIS A 1 109 ? 3.824 44.703 53.051 1.00 59.18 110 HIS A C 1
ATOM 628 O O . HIS A 1 109 ? 3.584 43.794 53.858 1.00 63.95 110 HIS A O 1
ATOM 635 N N . HIS A 1 110 ? 3.276 44.727 51.803 1.00 60.52 111 HIS A N 1
ATOM 636 C CA . HIS A 1 110 ? 2.483 43.640 51.224 1.00 60.04 111 HIS A CA 1
ATOM 637 C C . HIS A 1 110 ? 3.045 43.300 49.850 1.00 66.45 111 HIS A C 1
ATOM 638 O O . HIS A 1 110 ? 2.865 44.050 48.876 1.00 64.71 111 HIS A O 1
ATOM 645 N N . PRO A 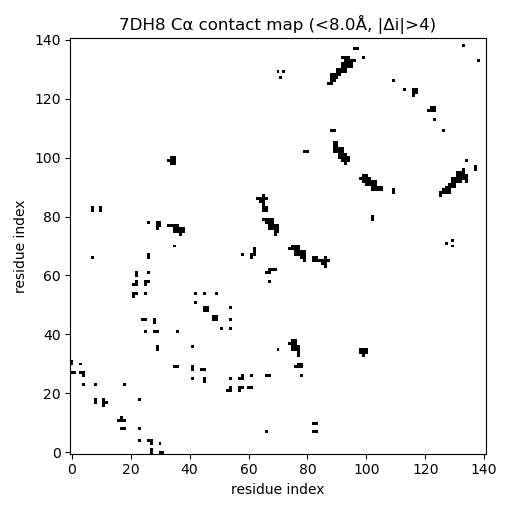1 111 ? 3.682 42.130 49.743 1.00 66.94 112 PRO A N 1
ATOM 646 C CA . PRO A 1 111 ? 4.674 41.920 48.675 1.00 72.36 112 PRO A CA 1
ATOM 647 C C . PRO A 1 111 ? 4.017 41.371 47.422 1.00 77.28 112 PRO A C 1
ATOM 648 O O . PRO A 1 111 ? 4.472 41.690 46.310 1.00 84.51 112 PRO A O 1
ATOM 652 N N . ASN A 1 112 ? 2.969 40.537 47.557 1.00 71.67 113 ASN A N 1
ATOM 653 C CA . ASN A 1 112 ? 2.434 39.940 46.326 1.00 71.56 113 ASN A CA 1
ATOM 654 C C . ASN A 1 112 ? 1.411 41.069 46.067 1.00 76.37 113 ASN A C 1
ATOM 655 O O . ASN A 1 112 ? 0.217 40.870 46.270 1.00 80.54 113 ASN A O 1
ATOM 660 N N . SER A 1 113 ? 1.754 42.259 45.577 1.00 77.74 114 SER A N 1
ATOM 661 C CA . SER A 1 113 ? 0.734 43.188 45.089 1.00 75.99 114 SER A CA 1
ATOM 662 C C . SER A 1 113 ? 1.381 43.329 43.707 1.00 74.91 114 SER A C 1
ATOM 663 O O . SER A 1 113 ? 1.137 44.323 43.007 1.00 70.01 114 SER A O 1
ATOM 666 N N . ALA A 1 114 ? 2.164 42.316 43.287 1.00 77.33 115 ALA A N 1
ATOM 667 C CA . ALA A 1 114 ? 2.998 42.362 42.086 1.00 72.55 115 ALA A CA 1
ATOM 668 C C . ALA A 1 114 ? 3.903 43.581 42.185 1.00 71.95 115 ALA A C 1
ATOM 669 O O . ALA A 1 114 ? 4.487 43.828 43.243 1.00 74.60 115 ALA A O 1
ATOM 671 N N . GLN A 1 115 ? 4.047 44.339 41.105 1.00 69.06 116 GLN A N 1
ATOM 672 C CA . GLN A 1 115 ? 4.642 45.661 41.197 1.00 66.36 116 GLN A CA 1
ATOM 673 C C . GLN A 1 115 ? 3.501 46.648 41.036 1.00 60.64 116 GLN A C 1
ATOM 674 O O . GLN A 1 115 ? 2.515 46.367 40.347 1.00 58.78 116 GLN A O 1
ATOM 680 N N . HIS A 1 116 ? 3.620 47.780 41.711 1.00 54.64 117 HIS A N 1
ATOM 681 C CA . HIS A 1 116 ? 2.458 48.615 41.947 1.00 46.34 117 HIS A CA 1
ATOM 682 C C . HIS A 1 116 ? 2.956 50.003 42.265 1.00 38.85 117 HIS A C 1
ATOM 683 O O . HIS A 1 116 ? 4.059 50.182 42.780 1.00 39.90 117 HIS A O 1
ATOM 690 N N . SER A 1 117 ? 2.069 50.955 42.084 1.00 31.54 118 SER A N 1
ATOM 691 C CA . SER A 1 117 ? 2.340 52.342 42.408 1.00 34.63 118 SER A CA 1
ATOM 692 C C . SER A 1 117 ? 1.494 52.693 43.619 1.00 33.83 118 SER A C 1
ATOM 693 O O . SER A 1 117 ? 0.295 52.353 43.651 1.00 33.07 118 SER A O 1
ATOM 696 N N . VAL A 1 118 ? 2.132 53.295 44.634 1.00 32.92 119 VAL A N 1
ATOM 697 C CA . VAL A 1 118 ? 1.439 53.615 45.893 1.00 33.16 119 VAL A CA 1
ATOM 698 C C . VAL A 1 118 ? 2.044 54.869 46.506 1.00 27.32 119 VAL A C 1
ATOM 699 O O . VAL A 1 118 ? 3.233 55.109 46.360 1.00 30.03 119 VAL A O 1
ATOM 703 N N . PRO A 1 119 ? 1.261 55.656 47.218 1.00 32.32 120 PRO A N 1
ATOM 704 C CA . PRO A 1 119 ? 1.817 56.775 47.980 1.00 32.68 120 PRO A CA 1
ATOM 705 C C . PRO A 1 119 ? 2.623 56.292 49.176 1.00 27.85 120 PRO A C 1
ATOM 706 O O . PRO A 1 119 ? 2.306 55.286 49.826 1.00 30.09 120 PRO A O 1
ATOM 710 N N . PHE A 1 120 ? 3.599 57.100 49.499 1.00 27.08 121 PHE A N 1
ATOM 711 C CA . PHE A 1 120 ? 4.401 57.047 50.707 1.00 26.69 121 PHE A CA 1
ATOM 712 C C . PHE A 1 120 ? 4.306 58.369 51.428 1.00 23.95 121 PHE A C 1
ATOM 713 O O . PHE A 1 120 ? 4.393 59.421 50.779 1.00 24.36 121 PHE A O 1
ATOM 721 N N . LEU A 1 121 ? 4.137 58.314 52.774 1.00 22.11 122 LEU A N 1
ATOM 722 C CA . LEU A 1 121 ? 4.286 59.471 53.643 1.00 24.73 122 LEU A CA 1
ATOM 723 C C . LEU A 1 121 ? 5.704 59.427 54.192 1.00 27.74 122 LEU A C 1
ATOM 724 O O . LEU A 1 121 ? 6.070 58.468 54.869 1.00 29.40 122 LEU A O 1
ATOM 729 N N . ILE A 1 122 ? 6.503 60.439 53.909 1.00 28.41 123 ILE A N 1
ATOM 730 C CA . ILE A 1 122 ? 7.904 60.426 54.304 1.00 26.02 123 ILE A CA 1
ATOM 731 C C . ILE A 1 122 ? 8.134 61.615 55.207 1.00 22.77 123 ILE A C 1
ATOM 732 O O . ILE A 1 122 ? 7.924 62.751 54.802 1.00 24.41 123 ILE A O 1
ATOM 737 N N . CYS A 1 123 ? 8.497 61.360 56.474 1.00 23.17 124 CYS A N 1
ATOM 738 C CA . CYS A 1 123 ? 8.626 62.463 57.400 1.00 26.76 124 CYS A CA 1
ATOM 739 C C . CYS A 1 123 ? 9.909 63.199 57.053 1.00 31.34 124 CYS A C 1
ATOM 740 O O . CYS A 1 123 ? 10.957 62.574 56.916 1.00 27.86 124 CYS A O 1
ATOM 743 N N . ASP A 1 124 ? 9.830 64.527 56.973 1.00 29.21 125 ASP A N 1
ATOM 744 C CA . ASP A 1 124 ? 11.010 65.334 56.702 1.00 29.29 125 ASP A CA 1
ATOM 745 C C . ASP A 1 124 ? 12.036 65.255 57.831 1.00 37.14 125 ASP A C 1
ATOM 746 O O . ASP A 1 124 ? 13.224 65.444 57.583 1.00 39.62 125 ASP A O 1
ATOM 751 N N . ARG A 1 125 ? 11.610 65.040 59.075 1.00 30.63 126 ARG A N 1
ATOM 752 C CA . ARG A 1 125 ? 12.538 65.205 60.200 1.00 32.76 126 ARG A CA 1
ATOM 753 C C . ARG A 1 125 ? 13.161 63.870 60.643 1.00 38.11 126 ARG A C 1
ATOM 754 O O . ARG A 1 125 ? 14.385 63.764 60.769 1.00 42.94 126 ARG A O 1
ATOM 762 N N . CYS A 1 126 ? 12.357 62.826 60.829 1.00 36.30 127 CYS A N 1
ATOM 763 C CA . CYS A 1 126 ? 12.852 61.554 61.339 1.00 33.33 127 CYS A CA 1
ATOM 764 C C . CYS A 1 126 ? 13.040 60.526 60.235 1.00 36.95 127 CYS A C 1
ATOM 765 O O . CYS A 1 126 ? 13.561 59.426 60.511 1.00 31.52 127 CYS A O 1
ATOM 768 N N . HIS A 1 127 ? 12.599 60.858 59.009 1.00 33.07 128 HIS A N 1
ATOM 769 C CA . HIS A 1 127 ? 12.792 60.102 57.767 1.00 34.14 128 HIS A CA 1
ATOM 770 C C . HIS A 1 127 ? 12.004 58.796 57.738 1.00 31.78 128 HIS A C 1
ATOM 771 O O . HIS A 1 127 ? 12.266 57.968 56.864 1.00 32.73 128 HIS A O 1
ATOM 778 N N . SER A 1 128 ? 11.067 58.571 58.664 1.00 25.23 129 SER A N 1
ATOM 779 C CA . SER A 1 128 ? 10.207 57.397 58.520 1.00 34.87 129 SER A CA 1
ATOM 780 C C . SER A 1 128 ? 9.428 57.487 57.211 1.00 30.03 129 SER A C 1
ATOM 781 O O . SER A 1 128 ? 9.123 58.591 56.721 1.00 30.73 129 SER A O 1
ATOM 784 N N . ALA A 1 129 ? 9.041 56.304 56.689 1.00 26.21 130 ALA A N 1
ATOM 785 C CA . ALA A 1 129 ? 8.281 56.232 55.448 1.00 27.96 130 ALA A CA 1
ATOM 786 C C . ALA A 1 129 ? 7.141 55.246 55.627 1.00 34.56 130 ALA A C 1
ATOM 787 O O . ALA A 1 129 ? 7.340 54.104 56.051 1.00 38.12 130 ALA A O 1
ATOM 789 N N . VAL A 1 130 ? 5.936 55.698 55.347 1.00 30.68 131 VAL A N 1
ATOM 790 C CA . VAL A 1 130 ? 4.767 54.835 55.502 1.00 27.19 131 VAL A CA 1
ATOM 791 C C . VAL A 1 130 ? 4.193 54.605 54.116 1.00 29.83 131 VAL A C 1
ATOM 792 O O . VAL A 1 130 ? 3.902 55.570 53.398 1.00 28.95 131 VAL A O 1
ATOM 796 N N . GLU A 1 131 ? 3.932 53.338 53.791 1.00 32.64 132 GLU A N 1
ATOM 797 C CA . GLU A 1 131 ? 3.438 52.936 52.489 1.00 32.11 132 GLU A CA 1
ATOM 798 C C . GLU A 1 131 ? 1.928 52.794 52.560 1.00 31.15 132 GLU A C 1
ATOM 799 O O . GLU A 1 131 ? 1.442 51.987 53.335 1.00 33.78 132 GLU A O 1
ATOM 805 N N . LEU A 1 132 ? 1.204 53.521 51.717 1.00 31.22 133 LEU A N 1
ATOM 806 C CA . LEU A 1 132 ? -0.244 53.404 51.655 1.00 34.48 133 LEU A CA 1
ATOM 807 C C . LEU A 1 132 ? -0.626 52.606 50.409 1.00 40.00 133 LEU A C 1
ATOM 808 O O . LEU A 1 132 ? 0.221 52.159 49.625 1.00 42.06 133 LEU A O 1
ATOM 813 N N . GLU A 1 133 ? -1.914 52.421 50.222 1.00 39.87 134 GLU A N 1
ATOM 814 C CA . GLU A 1 133 ? -2.464 51.996 48.932 1.00 38.17 134 GLU A CA 1
ATOM 815 C C . GLU A 1 133 ? -3.722 52.744 48.513 1.00 36.14 134 GLU A C 1
ATOM 816 O O . GLU A 1 133 ? -4.750 52.618 49.187 1.00 31.48 134 GLU A O 1
ATOM 822 N N . ASP A 1 134 ? -3.635 53.555 47.434 1.00 37.34 135 ASP A N 1
ATOM 823 C CA . ASP A 1 134 ? -4.804 54.324 46.946 1.00 39.71 135 ASP A CA 1
ATOM 824 C C . ASP A 1 134 ? -4.922 53.971 45.461 1.00 37.36 135 ASP A C 1
ATOM 825 O O . ASP A 1 134 ? -4.038 54.316 44.676 1.00 34.93 135 ASP A O 1
ATOM 830 N N . ARG A 1 135 ? -6.043 53.363 45.102 1.00 37.08 136 ARG A N 1
ATOM 831 C CA . ARG A 1 135 ? -6.269 53.009 43.718 1.00 38.74 136 ARG A CA 1
ATOM 832 C C . ARG A 1 135 ? -6.987 54.205 43.109 1.00 37.88 136 ARG A C 1
ATOM 833 O O . ARG A 1 135 ? -6.864 54.438 41.906 1.00 39.18 136 ARG A O 1
ATOM 841 N N . ASP A 1 136 ? -7.746 54.971 43.888 1.00 33.16 137 ASP A N 1
ATOM 842 C CA . ASP A 1 136 ? -8.391 56.152 43.305 1.00 41.71 137 ASP A CA 1
ATOM 843 C C . ASP A 1 136 ? -7.352 57.175 42.816 1.00 34.71 137 ASP A C 1
ATOM 844 O O . ASP A 1 136 ? -7.464 57.730 41.715 1.00 34.49 137 ASP A O 1
ATOM 849 N N . VAL A 1 137 ? -6.368 57.467 43.643 1.00 34.91 138 VAL A N 1
ATOM 850 C CA . VAL A 1 137 ? -5.341 58.447 43.265 1.00 32.16 138 VAL A CA 1
ATOM 851 C C . VAL A 1 137 ? -4.565 57.978 42.052 1.00 33.07 138 VAL A C 1
ATOM 852 O O . VAL A 1 137 ? -4.301 58.770 41.130 1.00 33.11 138 VAL A O 1
ATOM 856 N N . VAL A 1 138 ? -4.155 56.697 42.038 1.00 30.20 139 VAL A N 1
ATOM 857 C CA . VAL A 1 138 ? -3.322 56.221 40.928 1.00 32.11 139 VAL A CA 1
ATOM 858 C C . VAL A 1 138 ? -4.146 56.202 39.634 1.00 35.48 139 VAL A C 1
ATOM 859 O O . VAL A 1 138 ? -3.668 56.631 38.574 1.00 32.33 139 VAL A O 1
ATOM 863 N N . SER A 1 139 ? -5.433 55.820 39.740 1.00 34.96 140 SER A N 1
ATOM 864 C CA . SER A 1 139 ? -6.353 55.797 38.602 1.00 38.60 140 SER A CA 1
ATOM 865 C C . SER A 1 139 ? -6.619 57.191 38.042 1.00 33.32 140 SER A C 1
ATOM 866 O O . SER A 1 139 ? -6.723 57.375 36.816 1.00 33.51 140 SER A O 1
ATOM 869 N N . GLN A 1 140 ? -6.817 58.165 38.923 1.00 28.71 141 GLN A N 1
ATOM 870 C CA . GLN A 1 140 ? -7.007 59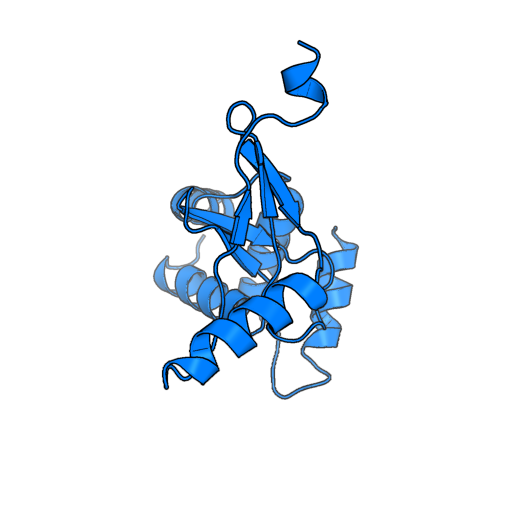.534 38.479 1.00 34.90 141 GLN A CA 1
ATOM 871 C C . GLN A 1 140 ? -5.807 60.023 37.692 1.00 29.60 141 GLN A C 1
ATOM 872 O O . GLN A 1 140 ? -5.968 60.582 36.610 1.00 27.71 141 GLN A O 1
ATOM 878 N N . LEU A 1 141 ? -4.584 59.793 38.205 1.00 31.03 142 LEU A N 1
ATOM 879 C CA . LEU A 1 141 ? -3.401 60.263 37.496 1.00 29.22 142 LEU A CA 1
ATOM 880 C C . LEU A 1 141 ? -3.183 59.510 36.197 1.00 30.58 142 LEU A C 1
ATOM 881 O O . LEU A 1 141 ? -2.697 60.096 35.214 1.00 30.14 142 LEU A O 1
ATOM 886 N N . GLU A 1 142 ? -3.570 58.227 36.130 1.00 29.58 143 GLU A N 1
ATOM 887 C CA . GLU A 1 142 ? -3.567 57.550 34.836 1.00 31.40 143 GLU A CA 1
ATOM 888 C C . GLU A 1 142 ? -4.506 58.217 33.840 1.00 30.99 143 GLU A C 1
ATOM 889 O O . GLU A 1 142 ? -4.129 58.455 32.679 1.00 29.92 143 GLU A O 1
ATOM 895 N N . ALA A 1 143 ? -5.750 58.481 34.252 1.00 37.31 144 ALA A N 1
ATOM 896 C CA . ALA A 1 143 ? -6.704 59.150 33.363 1.00 40.31 144 ALA A CA 1
ATOM 897 C C . ALA A 1 143 ? -6.172 60.495 32.894 1.00 33.62 144 ALA A C 1
ATOM 898 O O . ALA A 1 143 ? -6.352 60.861 31.733 1.00 31.57 144 ALA A O 1
ATOM 900 N N . ARG A 1 144 ? -5.582 61.279 33.817 1.00 31.72 145 ARG A N 1
ATOM 901 C CA . ARG A 1 144 ? -5.012 62.562 33.425 1.00 36.06 145 ARG A CA 1
ATOM 902 C C . ARG A 1 144 ? -3.976 62.368 32.332 1.00 33.96 145 ARG A C 1
ATOM 903 O O . ARG A 1 144 ? -3.955 63.099 31.335 1.00 32.99 145 ARG A O 1
ATOM 911 N N . ALA A 1 145 ? -3.084 61.386 32.529 1.00 33.74 146 ALA A N 1
ATOM 912 C CA . ALA A 1 145 ? -2.030 61.104 31.557 1.00 36.27 146 ALA A CA 1
ATOM 913 C C . ALA A 1 145 ? -2.613 60.690 30.216 1.00 37.63 146 ALA A C 1
ATOM 914 O O . ALA A 1 145 ? -2.231 61.224 29.175 1.00 33.13 146 ALA A O 1
ATOM 916 N N . LYS A 1 146 ? -3.585 59.757 30.225 1.00 33.43 147 LYS A N 1
ATOM 917 C CA . LYS A 1 146 ? -4.056 59.204 28.981 1.00 39.13 147 LYS A CA 1
ATOM 918 C C . LYS A 1 146 ? -4.846 60.222 28.184 1.00 35.34 147 LYS A C 1
ATOM 919 O O . LYS A 1 146 ? -4.869 60.149 26.963 1.00 37.18 147 LYS A O 1
ATOM 925 N N . ALA A 1 147 ? -5.442 61.195 28.848 1.00 32.30 148 ALA A N 1
ATOM 926 C CA . ALA A 1 147 ? -6.205 62.235 28.147 1.00 33.54 148 ALA A CA 1
ATOM 927 C C . ALA A 1 147 ? -5.304 63.223 27.424 1.00 40.10 148 ALA A C 1
ATOM 928 O O . ALA A 1 147 ? -5.799 63.998 26.591 1.00 48.23 148 ALA A O 1
ATOM 930 N N . LEU A 1 148 ? -4.004 63.221 27.723 1.00 36.62 149 LEU A N 1
ATOM 931 C CA . LEU A 1 148 ? -3.014 63.945 26.929 1.00 37.94 149 LEU A CA 1
ATOM 932 C C . LEU A 1 148 ? -2.191 63.038 26.040 1.00 36.24 149 LEU A C 1
ATOM 933 O O . LEU A 1 148 ? -1.125 63.452 25.563 1.00 38.23 149 LEU A O 1
ATOM 938 N N . GLY A 1 149 ? -2.612 61.797 25.833 1.00 37.49 150 GLY A N 1
ATOM 939 C CA . GLY A 1 149 ? -1.830 60.949 24.940 1.00 33.73 150 GLY A CA 1
ATOM 940 C C . GLY A 1 149 ? -0.634 60.277 25.595 1.00 32.37 150 GLY A C 1
ATOM 941 O O . GLY A 1 149 ? 0.016 59.446 24.961 1.00 32.95 150 GLY A O 1
ATOM 942 N N . PHE A 1 150 ? -0.328 60.587 26.847 1.00 32.66 151 PHE A N 1
ATOM 943 C CA . PHE A 1 150 ? 0.803 59.972 27.542 1.00 29.51 151 PHE A CA 1
ATOM 944 C C . PHE A 1 150 ? 0.421 58.563 28.002 1.00 33.44 151 PHE A C 1
ATOM 945 O O . PHE A 1 150 ? -0.660 58.356 28.547 1.00 34.80 151 PHE A O 1
ATOM 953 N N . GLN A 1 151 ? 1.297 57.585 27.778 1.00 33.54 152 GLN A N 1
ATOM 954 C CA . GLN A 1 151 ? 0.956 56.215 28.162 1.00 32.07 152 GLN A CA 1
ATOM 955 C C . GLN A 1 151 ? 1.638 55.898 29.518 1.00 31.89 152 GLN A C 1
ATOM 956 O O . GLN A 1 151 ? 2.840 55.586 29.557 1.00 33.26 152 GLN A O 1
ATOM 962 N N . PRO A 1 152 ? 0.920 55.980 30.631 1.00 35.85 153 PRO A N 1
ATOM 963 C CA . PRO A 1 152 ? 1.556 55.912 31.956 1.00 33.51 153 PRO A CA 1
ATOM 964 C C . PRO A 1 152 ? 1.769 54.591 32.697 1.00 34.83 153 PRO A C 1
ATOM 965 O O . PRO A 1 152 ? 0.830 53.842 33.008 1.00 31.07 153 PRO A O 1
ATOM 969 N N . GLN A 1 153 ? 3.049 54.323 32.979 1.00 28.66 154 GLN A N 1
ATOM 970 C CA . GLN A 1 153 ? 3.439 53.154 33.746 1.00 37.78 154 GLN A CA 1
ATOM 971 C C . GLN A 1 153 ? 3.822 52.826 35.191 1.00 42.29 154 GLN A C 1
ATOM 972 O O . GLN A 1 153 ? 3.448 51.755 35.689 1.00 44.93 154 GLN A O 1
ATOM 978 N N . ALA A 1 154 ? 4.504 53.728 35.878 1.00 36.60 155 ALA A N 1
ATOM 979 C CA . ALA A 1 154 ? 4.854 53.496 37.280 1.00 35.22 155 ALA A CA 1
ATOM 980 C C . ALA A 1 154 ? 4.744 54.972 37.681 1.00 35.53 155 ALA A C 1
ATOM 981 O O . ALA A 1 154 ? 5.207 55.881 36.979 1.00 38.13 155 ALA A O 1
ATOM 983 N N . GLN A 1 155 ? 4.144 55.209 38.859 1.00 30.92 156 GLN A N 1
ATOM 984 C CA . GLN A 1 155 ? 4.086 56.533 39.461 1.00 27.04 156 GLN A CA 1
ATOM 985 C C . GLN A 1 155 ? 4.888 56.675 40.741 1.00 28.91 156 GLN A C 1
ATOM 986 O O . GLN A 1 155 ? 4.820 55.801 41.608 1.00 34.83 156 GLN A O 1
ATOM 992 N N . THR A 1 156 ? 5.546 57.835 40.906 1.00 25.09 157 THR A N 1
ATOM 993 C CA . THR A 1 156 ? 6.272 58.177 42.116 1.00 28.33 157 THR A CA 1
ATOM 994 C C . THR A 1 156 ? 5.390 59.136 42.877 1.00 30.77 157 THR A C 1
ATOM 995 O O . THR A 1 156 ? 5.122 60.238 42.382 1.00 32.75 157 THR A O 1
ATOM 999 N N . LEU A 1 157 ? 4.914 58.713 44.058 1.00 28.35 158 LEU A N 1
ATOM 1000 C CA . LEU A 1 157 ? 3.962 59.467 44.856 1.00 28.91 158 LEU A CA 1
ATOM 1001 C C . LEU A 1 157 ? 4.555 59.509 46.262 1.00 28.61 158 LEU A C 1
ATOM 1002 O O . LEU A 1 157 ? 4.560 58.523 47.006 1.00 27.71 158 LEU A O 1
ATOM 1007 N N . GLU A 1 158 ? 5.081 60.652 46.641 1.00 24.82 159 GLU A N 1
ATOM 1008 C CA . GLU A 1 158 ? 5.723 60.733 47.952 1.00 26.82 159 GLU A CA 1
ATOM 1009 C C . GLU A 1 158 ? 5.234 62.000 48.632 1.00 28.06 159 GLU A C 1
ATOM 1010 O O . GLU A 1 158 ? 5.474 63.104 48.153 1.00 33.89 159 GLU A O 1
ATOM 1016 N N . VAL A 1 159 ? 4.589 61.852 49.759 1.00 26.44 160 VAL A N 1
ATOM 1017 C CA . VAL A 1 159 ? 4.047 63.004 50.468 1.00 26.34 160 VAL A CA 1
ATOM 1018 C C . VAL A 1 159 ? 5.048 63.395 51.537 1.00 29.47 160 VAL A C 1
ATOM 1019 O O . VAL A 1 159 ? 5.409 62.557 52.383 1.00 26.46 160 VAL A O 1
ATOM 1023 N N . HIS A 1 160 ? 5.449 64.674 51.547 1.00 28.62 161 HIS A N 1
ATOM 1024 C CA . HIS A 1 160 ? 6.375 65.180 52.556 1.00 30.76 161 HIS A CA 1
ATOM 1025 C C . HIS A 1 160 ? 5.667 65.988 53.641 1.00 30.30 161 HIS A C 1
ATOM 1026 O O . HIS A 1 160 ? 4.534 66.450 53.485 1.00 31.74 161 HIS A O 1
ATOM 1033 N N . GLY A 1 161 ? 6.380 66.179 54.739 1.00 27.35 162 GLY A N 1
ATOM 1034 C CA . GLY A 1 161 ? 5.831 66.859 55.907 1.00 30.10 162 GLY A CA 1
ATOM 1035 C C . GLY A 1 161 ? 6.376 66.181 57.155 1.00 30.20 162 GLY A C 1
ATOM 1036 O O . GLY A 1 161 ? 7.497 65.609 57.151 1.00 29.29 162 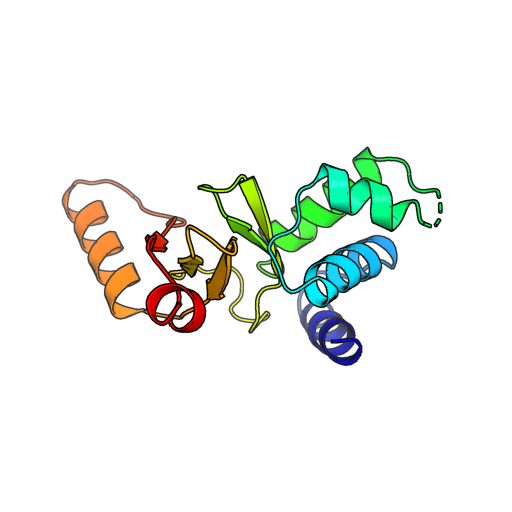GLY A O 1
ATOM 1037 N N . LEU A 1 162 ? 5.560 66.165 58.212 1.00 28.15 163 LEU A N 1
ATOM 1038 C CA . LEU A 1 162 ? 5.984 65.648 59.512 1.00 34.43 163 LEU A CA 1
ATOM 1039 C C . LEU A 1 162 ? 5.058 64.531 59.971 1.00 34.61 163 LEU A C 1
ATOM 1040 O O . LEU A 1 162 ? 3.823 64.681 59.927 1.00 26.91 163 LEU A O 1
ATOM 1045 N N . CYS A 1 163 ? 5.650 63.437 60.452 1.00 32.05 164 CYS A N 1
ATOM 1046 C CA . CYS A 1 163 ? 4.806 62.402 61.031 1.00 31.16 164 CYS A CA 1
ATOM 1047 C C . CYS A 1 163 ? 4.206 62.886 62.363 1.00 29.24 164 CYS A C 1
ATOM 1048 O O . CYS A 1 163 ? 4.548 63.958 62.873 1.00 35.48 164 CYS A O 1
ATOM 1051 N N . ALA A 1 164 ? 3.216 62.135 62.883 1.00 29.28 165 ALA A N 1
ATOM 1052 C CA . ALA A 1 164 ? 2.530 62.563 64.095 1.00 34.35 165 ALA A CA 1
ATOM 1053 C C . ALA A 1 164 ? 3.501 62.803 65.236 1.00 32.50 165 ALA A C 1
ATOM 1054 O O . ALA A 1 164 ? 3.350 63.767 65.986 1.00 32.15 165 ALA A O 1
ATOM 1056 N N . LYS A 1 165 ? 4.473 61.913 65.413 1.00 30.61 166 LYS A N 1
ATOM 1057 C CA . LYS A 1 165 ? 5.423 62.076 66.536 1.00 32.87 166 LYS A CA 1
ATOM 1058 C C . LYS A 1 165 ? 6.177 63.396 66.425 1.00 33.50 166 LYS A C 1
ATOM 1059 O O . LYS A 1 165 ? 6.287 64.157 67.391 1.00 35.87 166 LYS A O 1
ATOM 1065 N N . CYS A 1 166 ? 6.716 63.684 65.233 1.00 27.63 167 CYS A N 1
ATOM 1066 C CA . CYS A 1 166 ? 7.504 64.895 65.069 1.00 29.97 167 CYS A CA 1
ATOM 1067 C C . CYS A 1 166 ? 6.640 66.151 65.122 1.00 35.27 167 CYS A C 1
ATOM 1068 O O . CYS A 1 166 ? 7.081 67.174 65.660 1.00 38.60 167 CYS A O 1
ATOM 1071 N N . ALA A 1 167 ? 5.419 66.102 64.562 1.00 32.92 168 ALA A N 1
ATOM 1072 C CA . ALA A 1 167 ? 4.541 67.259 64.655 1.00 38.68 168 ALA A CA 1
ATOM 1073 C C . ALA A 1 167 ? 4.177 67.575 66.096 1.00 41.58 168 ALA A C 1
ATOM 1074 O O . ALA A 1 167 ? 3.937 68.737 66.440 1.00 46.13 168 ALA A O 1
ATOM 1076 N N . ALA A 1 168 ? 4.100 66.556 66.951 1.00 34.89 169 ALA A N 1
ATOM 1077 C CA . ALA A 1 168 ? 3.751 66.791 68.340 1.00 37.69 169 ALA A CA 1
ATOM 1078 C C . ALA A 1 168 ? 4.938 67.301 69.165 1.00 42.72 169 ALA A C 1
ATOM 1079 O O . ALA A 1 168 ? 4.726 67.998 70.139 1.00 42.09 169 ALA A O 1
ATOM 1081 N N . ALA A 1 169 ? 6.172 66.994 68.776 1.00 46.58 170 ALA A N 1
ATOM 1082 C CA . ALA A 1 169 ? 7.391 67.522 69.424 1.00 53.21 170 ALA A CA 1
ATOM 1083 C C . ALA A 1 169 ? 7.539 69.007 69.119 1.00 59.74 170 ALA A C 1
ATOM 1084 O O . ALA A 1 169 ? 7.371 69.406 67.940 1.00 59.13 170 ALA A O 1
#

Solvent-accessible surface area: 9010 Å² total; per-residue (Å²): 77,109,76,31,3,162,62,0,85,181,21,0,62,130,196,58,53,177,21,54,113,55,58,12,46,0,0,76,31,5,34,96,40,68,99,21,2,62,31,143,55,1,14,96,91,11,123,164,119,49,55,44,66,41,0,84,150,6,7,78,26,0,54,68,36,3,8,3,22,88,0,100,60,46,86,3,16,20,24,1,100,122,20,119,52,72,137,48,25,10,14,12,76,5,5,85,138,34,103,29,28,77,17,74,125,56,179,98,57,21,55,116,80,58,61,163,18,127,87,146,61,137,155,27,168,90,37,89,29,32,81,104,29,82,38,81,167,15,67,92,111